Protein AF-A0A259JP76-F1 (afdb_monomer)

pLDDT: mean 82.08, std 14.94, range [37.28, 96.38]

Mean predicted aligned error: 7.04 Å

Structure (mmCIF, N/CA/C/O backbone):
data_AF-A0A259JP76-F1
#
_entry.id   AF-A0A259JP76-F1
#
loop_
_atom_site.group_PDB
_atom_site.id
_atom_site.type_symbol
_atom_site.label_atom_id
_atom_site.label_alt_id
_atom_site.label_comp_id
_atom_site.label_asym_id
_atom_site.label_entity_id
_atom_site.label_seq_id
_atom_site.pdbx_PDB_ins_code
_atom_site.Cartn_x
_atom_site.Cartn_y
_atom_site.Cartn_z
_atom_site.occupancy
_atom_site.B_iso_or_equiv
_atom_site.auth_seq_id
_atom_site.auth_comp_id
_atom_site.auth_asym_id
_atom_site.auth_atom_id
_atom_site.pdbx_PDB_model_num
ATOM 1 N N . MET A 1 1 ? 23.473 10.197 -11.115 1.00 40.66 1 MET A N 1
ATOM 2 C CA . MET A 1 1 ? 22.904 9.126 -10.262 1.00 40.66 1 MET A CA 1
ATOM 3 C C . MET A 1 1 ? 22.664 9.701 -8.870 1.00 40.66 1 MET A C 1
ATOM 5 O O . MET A 1 1 ? 23.570 10.323 -8.338 1.00 40.66 1 MET A O 1
ATOM 9 N N . ARG A 1 2 ? 21.453 9.595 -8.304 1.00 37.28 2 ARG A N 1
ATOM 10 C CA . ARG A 1 2 ? 21.182 10.094 -6.942 1.00 37.28 2 ARG A CA 1
ATOM 11 C C . ARG A 1 2 ? 21.819 9.138 -5.921 1.00 37.28 2 ARG A C 1
ATOM 13 O O . ARG A 1 2 ? 21.560 7.940 -6.039 1.00 37.28 2 ARG A O 1
ATOM 20 N N . PRO A 1 3 ? 22.612 9.617 -4.948 1.00 43.00 3 PRO A N 1
ATOM 21 C CA . PRO A 1 3 ? 23.229 8.745 -3.957 1.00 43.00 3 PRO A CA 1
ATOM 22 C C . PRO A 1 3 ? 22.141 8.029 -3.149 1.00 43.00 3 PRO A C 1
ATOM 24 O O . PRO A 1 3 ? 21.190 8.648 -2.661 1.00 43.00 3 PRO A O 1
ATOM 27 N N . VAL A 1 4 ? 22.257 6.705 -3.038 1.00 51.50 4 VAL A N 1
ATOM 28 C CA . VAL A 1 4 ? 21.432 5.912 -2.124 1.00 51.50 4 VAL A CA 1
ATOM 29 C C . VAL A 1 4 ? 21.838 6.332 -0.712 1.00 51.50 4 VAL A C 1
ATOM 31 O O . VAL A 1 4 ? 22.996 6.193 -0.342 1.00 51.50 4 VAL A O 1
ATOM 34 N N . SER A 1 5 ? 20.898 6.916 0.036 1.00 51.69 5 SER A N 1
ATOM 35 C CA . SER A 1 5 ? 21.119 7.433 1.394 1.00 51.69 5 SER A CA 1
ATOM 36 C C . SER A 1 5 ? 21.901 6.433 2.261 1.00 51.69 5 SER A C 1
ATOM 38 O O . SER A 1 5 ? 21.466 5.294 2.425 1.00 51.69 5 SER A O 1
ATOM 40 N N . THR A 1 6 ? 23.036 6.879 2.810 1.00 51.72 6 THR A N 1
ATOM 41 C CA . THR A 1 6 ? 23.957 6.137 3.695 1.00 51.72 6 THR A CA 1
ATOM 42 C C . THR A 1 6 ? 23.460 6.024 5.139 1.00 51.72 6 THR A C 1
ATOM 44 O O . THR A 1 6 ? 24.153 5.474 5.992 1.00 51.72 6 THR A O 1
ATOM 47 N N . LEU A 1 7 ? 22.255 6.524 5.439 1.00 55.62 7 LEU A N 1
ATOM 48 C CA . LEU A 1 7 ? 21.663 6.368 6.762 1.00 55.62 7 LEU A CA 1
ATOM 49 C C . LEU A 1 7 ? 21.344 4.887 7.015 1.00 55.62 7 LEU A C 1
ATOM 51 O O . LEU A 1 7 ? 20.735 4.245 6.148 1.00 55.62 7 LEU A O 1
ATOM 55 N N . PRO A 1 8 ? 21.692 4.340 8.196 1.00 56.50 8 PRO A N 1
ATOM 56 C CA . PRO A 1 8 ? 21.386 2.960 8.524 1.00 56.50 8 PRO A CA 1
ATOM 57 C C . PRO A 1 8 ? 19.880 2.743 8.400 1.00 56.50 8 PRO A C 1
ATOM 59 O O . PRO A 1 8 ? 19.054 3.424 9.022 1.00 56.50 8 PRO A O 1
ATOM 62 N N . ARG A 1 9 ? 19.505 1.797 7.538 1.00 64.50 9 ARG A N 1
ATOM 63 C CA . ARG A 1 9 ? 18.112 1.382 7.412 1.00 64.50 9 ARG A CA 1
ATOM 64 C C . ARG A 1 9 ? 17.677 0.840 8.768 1.00 64.50 9 ARG A C 1
ATOM 66 O O . ARG A 1 9 ? 18.353 -0.000 9.351 1.00 64.50 9 ARG A O 1
ATOM 73 N N . ARG A 1 10 ? 16.541 1.329 9.274 1.00 77.50 10 ARG A N 1
ATOM 74 C CA . ARG A 1 10 ? 15.957 0.843 10.535 1.00 77.50 10 ARG A CA 1
ATOM 75 C C . ARG A 1 10 ? 15.870 -0.696 10.508 1.00 77.50 10 ARG A C 1
ATOM 77 O O . ARG A 1 10 ? 15.439 -1.209 9.473 1.00 77.50 10 ARG A O 1
ATOM 84 N N . PRO A 1 11 ? 16.157 -1.416 11.611 1.00 82.62 11 PRO A N 1
ATOM 85 C CA . PRO A 1 11 ? 16.196 -2.885 11.633 1.00 82.62 11 PRO A CA 1
ATOM 86 C C . PRO A 1 11 ? 14.950 -3.553 11.040 1.00 82.62 11 PRO A C 1
ATOM 88 O O . PRO A 1 11 ? 15.060 -4.479 10.247 1.00 82.62 11 PRO A O 1
ATOM 91 N N . VAL A 1 12 ? 13.763 -2.998 11.311 1.00 82.75 12 VAL A N 1
ATOM 92 C CA . VAL A 1 12 ? 12.486 -3.479 10.751 1.00 82.75 12 VAL A CA 1
ATOM 93 C C . VAL A 1 12 ? 12.433 -3.467 9.216 1.00 82.75 12 VAL A C 1
ATOM 95 O O . VAL A 1 12 ? 11.771 -4.301 8.613 1.00 82.75 12 VAL A O 1
ATOM 98 N N . LEU A 1 13 ? 13.121 -2.525 8.563 1.00 85.25 13 LEU A N 1
ATOM 99 C CA . LEU A 1 13 ? 13.183 -2.449 7.102 1.00 85.25 13 LEU A CA 1
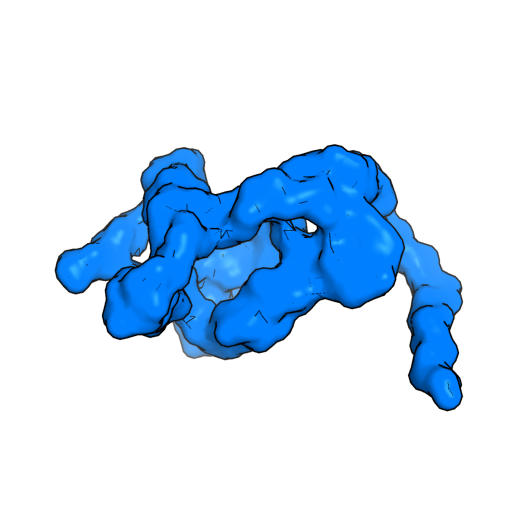ATOM 100 C C . LEU A 1 13 ? 14.220 -3.405 6.526 1.00 85.25 13 LEU A C 1
ATOM 102 O O . LEU A 1 13 ? 14.033 -3.869 5.410 1.00 85.25 13 LEU A O 1
ATOM 106 N N . VAL A 1 14 ? 15.296 -3.683 7.261 1.00 84.94 14 VAL A N 1
ATOM 107 C CA . VAL A 1 14 ? 16.299 -4.675 6.856 1.00 84.94 14 VAL A CA 1
ATOM 108 C C . VAL A 1 14 ? 15.708 -6.078 6.965 1.00 84.94 14 VAL A C 1
ATOM 110 O O . VAL A 1 14 ? 15.781 -6.838 6.009 1.00 84.94 14 VAL A O 1
ATOM 113 N N . ALA A 1 15 ? 15.019 -6.375 8.070 1.00 86.31 15 ALA A N 1
ATOM 114 C CA . ALA A 1 15 ? 14.336 -7.650 8.288 1.00 86.31 15 ALA A CA 1
ATOM 115 C C . ALA A 1 15 ? 13.216 -7.932 7.268 1.00 86.31 15 ALA A C 1
ATOM 117 O O . ALA A 1 15 ? 12.853 -9.080 7.047 1.00 86.31 15 ALA A O 1
ATOM 118 N N . ALA A 1 16 ? 12.661 -6.892 6.642 1.00 86.94 16 ALA A N 1
ATOM 119 C CA . ALA A 1 16 ? 11.633 -7.027 5.614 1.00 86.94 16 ALA A CA 1
ATOM 120 C C . ALA A 1 16 ? 12.194 -7.259 4.199 1.00 86.94 16 ALA A C 1
ATOM 122 O O . ALA A 1 16 ? 11.419 -7.408 3.257 1.00 86.94 16 ALA A O 1
ATOM 123 N N . ILE A 1 17 ? 13.516 -7.259 4.011 1.00 87.88 17 ILE A N 1
ATOM 124 C CA . ILE A 1 17 ? 14.110 -7.613 2.719 1.00 87.88 17 ILE A CA 1
ATOM 125 C C . ILE A 1 17 ? 13.833 -9.100 2.449 1.00 87.88 17 ILE A C 1
ATOM 127 O O . ILE A 1 17 ? 14.045 -9.945 3.309 1.00 87.88 17 ILE A O 1
ATOM 131 N N . GLY A 1 18 ? 13.332 -9.409 1.254 1.00 87.81 18 GLY A N 1
ATOM 132 C CA . GLY A 1 18 ? 12.930 -10.750 0.826 1.00 87.81 18 GLY A CA 1
ATOM 133 C C . GLY A 1 18 ? 11.465 -11.094 1.107 1.00 87.81 18 GLY A C 1
ATOM 134 O O . GLY A 1 18 ? 10.931 -12.000 0.470 1.00 87.81 18 GLY A O 1
ATOM 135 N N . SER A 1 19 ? 10.770 -10.363 1.987 1.00 92.44 19 SER A N 1
ATOM 136 C CA . SER A 1 19 ? 9.347 -10.616 2.246 1.00 92.44 19 SER A CA 1
ATOM 137 C C . SER A 1 19 ? 8.446 -9.994 1.174 1.00 92.44 19 SER A C 1
ATOM 139 O O . SER A 1 19 ? 8.805 -9.022 0.502 1.00 92.44 19 SER A O 1
ATOM 141 N N . ARG A 1 20 ? 7.257 -10.579 0.978 1.00 94.38 20 ARG A N 1
ATOM 142 C CA . ARG A 1 20 ? 6.284 -10.107 -0.017 1.00 94.38 20 ARG A CA 1
ATOM 143 C C . ARG A 1 20 ? 5.609 -8.822 0.454 1.00 94.38 20 ARG A C 1
ATOM 145 O O . ARG A 1 20 ? 5.140 -8.730 1.585 1.00 94.38 20 ARG A O 1
ATOM 152 N N . CYS A 1 21 ? 5.529 -7.834 -0.431 1.00 94.81 21 CYS A N 1
ATOM 153 C CA . CYS A 1 21 ? 4.809 -6.596 -0.169 1.00 94.81 21 CYS A CA 1
ATOM 154 C C . CYS A 1 21 ? 3.308 -6.890 -0.014 1.00 94.81 21 CYS A C 1
ATOM 156 O O . CYS A 1 21 ? 2.714 -7.436 -0.945 1.00 94.81 21 CYS A O 1
ATOM 158 N N . PRO A 1 22 ? 2.648 -6.460 1.073 1.00 93.44 22 PRO A N 1
ATOM 159 C CA . PRO A 1 22 ? 1.227 -6.737 1.273 1.00 93.44 22 PRO A CA 1
ATOM 160 C C . PRO A 1 22 ? 0.314 -6.025 0.262 1.00 93.44 22 PRO A C 1
ATOM 162 O O . PRO A 1 22 ? -0.847 -6.385 0.147 1.00 93.44 22 PRO A O 1
ATOM 165 N N . TYR A 1 23 ? 0.812 -5.024 -0.475 1.00 94.88 23 TYR A N 1
ATOM 166 C CA . TYR A 1 23 ? 0.012 -4.291 -1.466 1.00 94.88 23 TYR A CA 1
ATOM 167 C C . TYR A 1 23 ? 0.125 -4.828 -2.895 1.00 94.88 23 TYR A C 1
ATOM 169 O O . TYR A 1 23 ? -0.765 -4.585 -3.697 1.00 94.88 23 TYR A O 1
ATOM 177 N N . CYS A 1 24 ? 1.222 -5.498 -3.254 1.00 94.56 24 CYS A N 1
ATOM 178 C CA . CYS A 1 24 ? 1.409 -6.004 -4.623 1.00 94.56 24 CYS A CA 1
ATOM 179 C C . CYS A 1 24 ? 1.895 -7.449 -4.712 1.00 94.56 24 CYS A C 1
ATOM 181 O O . CYS A 1 24 ? 2.123 -7.918 -5.815 1.00 94.56 24 CYS A O 1
ATOM 183 N N . GLY A 1 25 ? 2.137 -8.131 -3.593 1.00 93.31 25 GLY A N 1
ATOM 184 C CA . GLY A 1 25 ? 2.624 -9.514 -3.572 1.00 93.31 25 GLY A CA 1
ATOM 185 C C . GLY A 1 25 ? 4.093 -9.702 -3.980 1.00 93.31 25 GLY A C 1
ATOM 186 O O . GLY A 1 25 ? 4.679 -10.74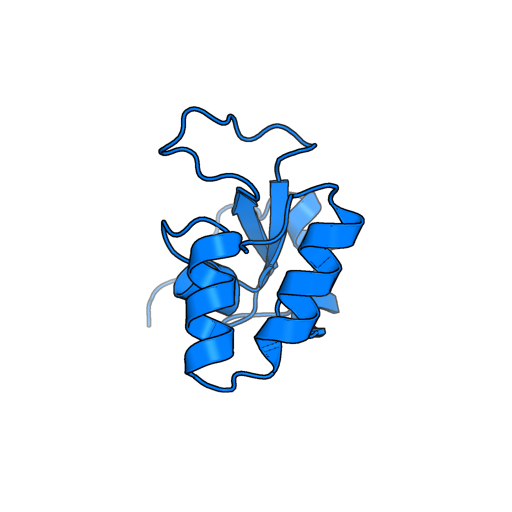3 -3.676 1.00 93.31 25 GLY A O 1
ATOM 187 N N . GLU A 1 26 ? 4.710 -8.701 -4.611 1.00 93.75 26 GLU A N 1
ATOM 188 C CA . GLU A 1 26 ? 6.105 -8.739 -5.061 1.00 93.75 26 GLU A CA 1
ATOM 189 C C . GLU A 1 26 ? 7.109 -8.685 -3.896 1.00 93.75 26 GLU A C 1
ATOM 191 O O . GLU A 1 26 ? 6.869 -7.964 -2.917 1.00 93.75 26 GLU A O 1
ATOM 196 N N . PRO A 1 27 ? 8.257 -9.382 -3.992 1.00 92.75 27 PRO A N 1
ATOM 197 C CA . PRO A 1 27 ? 9.290 -9.354 -2.965 1.00 92.75 27 PRO A CA 1
ATOM 198 C C . PRO A 1 27 ? 9.890 -7.951 -2.810 1.00 92.75 27 PRO A C 1
ATOM 200 O O . PRO A 1 27 ? 10.204 -7.253 -3.781 1.00 92.75 27 PRO A O 1
ATOM 203 N N . MET A 1 28 ? 10.061 -7.524 -1.561 1.00 92.50 28 MET A N 1
ATOM 204 C CA . MET A 1 28 ? 10.730 -6.272 -1.232 1.00 92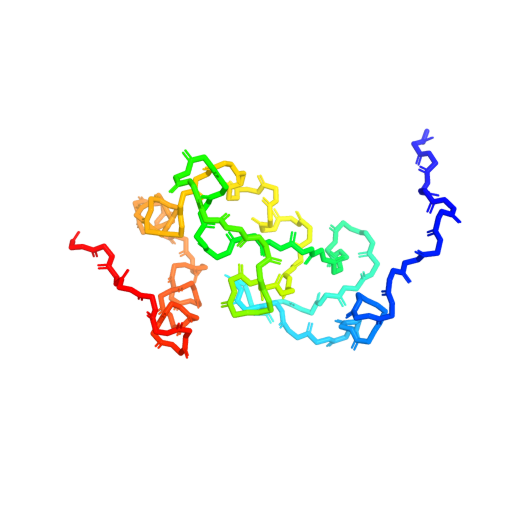.50 28 MET A CA 1
ATOM 205 C C . MET A 1 28 ? 12.242 -6.490 -1.219 1.00 92.50 28 MET A C 1
ATOM 207 O O . MET A 1 28 ? 12.748 -7.279 -0.430 1.00 92.50 28 MET A O 1
ATOM 211 N N . ALA A 1 29 ? 12.980 -5.791 -2.076 1.00 88.94 29 ALA A N 1
ATOM 212 C CA . ALA A 1 29 ? 14.409 -6.046 -2.281 1.00 88.94 29 ALA A CA 1
ATOM 213 C C . ALA A 1 29 ? 15.222 -4.745 -2.354 1.00 88.94 29 ALA A C 1
ATOM 215 O O . ALA A 1 29 ? 14.945 -3.775 -1.653 1.00 88.94 29 ALA A O 1
ATOM 216 N N . HIS A 1 30 ? 16.250 -4.691 -3.191 1.00 83.12 30 HIS A N 1
ATOM 217 C CA . HIS A 1 30 ? 16.957 -3.448 -3.480 1.00 83.12 30 HIS A CA 1
ATOM 218 C C . HIS A 1 30 ? 16.064 -2.469 -4.279 1.00 83.12 30 HIS A C 1
ATOM 220 O O . HIS A 1 30 ? 14.961 -2.824 -4.717 1.00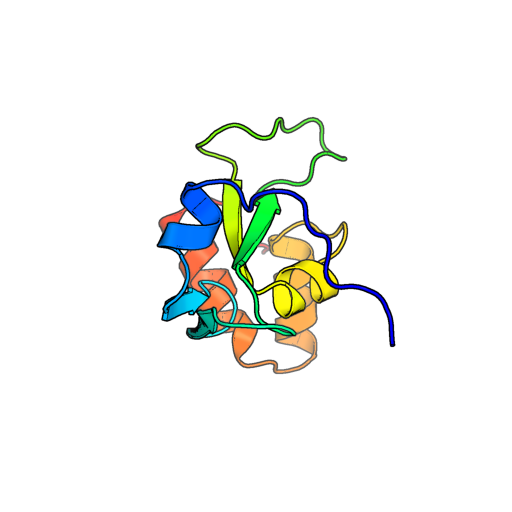 83.12 30 HIS A O 1
ATOM 226 N N . PRO A 1 31 ? 16.456 -1.185 -4.409 1.00 84.31 31 PRO A N 1
ATOM 227 C CA . PRO A 1 31 ? 15.710 -0.223 -5.214 1.00 84.31 31 PRO A CA 1
ATOM 228 C C . PRO A 1 31 ? 15.379 -0.759 -6.622 1.00 84.31 31 PRO A C 1
ATOM 230 O O . PRO A 1 31 ? 16.209 -1.444 -7.209 1.00 84.31 31 PRO A O 1
ATOM 233 N N . PRO A 1 32 ? 14.186 -0.445 -7.164 1.00 85.94 32 PRO A N 1
ATOM 234 C CA . PRO A 1 32 ? 13.215 0.524 -6.647 1.00 85.94 32 PRO A CA 1
ATOM 235 C C . PRO A 1 32 ? 12.221 -0.040 -5.614 1.00 85.94 32 PRO A C 1
ATOM 237 O O . PRO A 1 32 ? 11.518 0.742 -4.978 1.00 85.94 32 PRO A O 1
ATOM 240 N N . ARG A 1 33 ? 12.169 -1.358 -5.381 1.00 89.31 33 ARG A N 1
ATOM 241 C CA . ARG A 1 33 ? 11.151 -2.025 -4.534 1.00 89.31 33 ARG A CA 1
ATOM 242 C C . ARG A 1 33 ? 11.572 -2.223 -3.078 1.00 89.31 33 ARG A C 1
ATOM 244 O O . ARG A 1 33 ? 11.091 -3.127 -2.402 1.00 89.31 33 ARG A O 1
ATOM 251 N N . HIS A 1 34 ? 12.444 -1.363 -2.571 1.00 91.06 34 HIS A N 1
ATOM 252 C CA . HIS A 1 34 ? 12.955 -1.534 -1.221 1.00 91.06 34 HIS A CA 1
ATOM 253 C C . HIS A 1 34 ? 11.898 -1.346 -0.132 1.00 91.06 34 HIS A C 1
ATOM 255 O O . HIS A 1 34 ? 10.987 -0.533 -0.322 1.00 91.06 34 HIS A O 1
ATOM 261 N N . PRO A 1 35 ? 12.016 -2.055 1.008 1.00 92.31 35 PRO A N 1
ATOM 262 C CA . PRO A 1 35 ? 11.091 -1.899 2.120 1.00 92.31 35 PRO A CA 1
ATOM 263 C C . PRO A 1 35 ? 11.006 -0.445 2.585 1.00 92.31 35 PRO A C 1
ATOM 265 O O . PRO A 1 35 ? 12.017 0.248 2.739 1.00 92.31 35 PRO A O 1
ATOM 268 N N . SER A 1 36 ? 9.786 0.013 2.828 1.00 91.81 36 SER A N 1
ATOM 269 C CA . SER A 1 36 ? 9.451 1.347 3.313 1.00 91.81 36 SER A CA 1
ATOM 270 C C . SER A 1 36 ? 8.305 1.261 4.322 1.00 91.81 36 SER A C 1
ATOM 272 O O . SER A 1 36 ? 7.598 0.259 4.377 1.00 91.81 36 SER A O 1
ATOM 274 N N . ARG A 1 37 ? 8.130 2.294 5.153 1.00 89.50 37 ARG A N 1
ATOM 275 C CA . ARG A 1 37 ? 7.032 2.349 6.131 1.00 89.50 37 ARG A CA 1
ATOM 276 C C . ARG A 1 37 ? 5.889 3.164 5.543 1.00 89.50 37 ARG A C 1
ATOM 278 O O . ARG A 1 37 ? 6.127 4.294 5.113 1.00 89.50 37 ARG A O 1
ATOM 285 N N . ASP A 1 38 ? 4.690 2.607 5.551 1.00 85.50 38 ASP A N 1
ATOM 286 C CA . ASP A 1 38 ? 3.458 3.297 5.180 1.00 85.50 38 ASP A CA 1
ATOM 287 C C . ASP A 1 38 ? 2.553 3.467 6.405 1.00 85.50 38 ASP A C 1
ATOM 289 O O . ASP A 1 38 ? 2.586 2.661 7.339 1.00 85.50 38 ASP A O 1
ATOM 293 N N . HIS A 1 39 ? 1.766 4.540 6.392 1.00 81.44 39 HIS A N 1
ATOM 294 C CA . HIS A 1 39 ? 0.706 4.764 7.367 1.00 81.44 39 HIS A CA 1
ATOM 295 C C . HIS A 1 39 ? -0.581 4.158 6.800 1.00 81.44 39 HIS A C 1
ATOM 297 O O . HIS A 1 39 ? -1.093 4.635 5.778 1.00 81.44 39 HIS A O 1
ATOM 303 N N . ILE A 1 40 ? -1.096 3.127 7.472 1.00 72.62 40 ILE A N 1
ATOM 304 C CA . ILE A 1 40 ? -2.318 2.410 7.085 1.00 72.62 40 ILE A CA 1
ATOM 305 C C . ILE A 1 40 ? -3.492 3.403 7.033 1.00 72.62 40 ILE A C 1
ATOM 307 O O . ILE A 1 40 ? -4.176 3.541 6.015 1.00 72.62 40 ILE A O 1
ATOM 311 N N . ARG A 1 41 ? -3.663 4.185 8.103 1.00 68.44 41 ARG A N 1
ATOM 312 C CA . ARG A 1 41 ? -4.547 5.351 8.182 1.00 68.44 41 ARG A CA 1
ATOM 313 C C . ARG A 1 41 ? -3.709 6.625 8.035 1.00 68.44 41 ARG A C 1
ATOM 315 O O . ARG A 1 41 ? -2.719 6.785 8.753 1.00 68.44 41 ARG A O 1
ATOM 322 N N . PRO A 1 42 ? -4.065 7.538 7.114 1.00 60.72 42 PRO A N 1
ATOM 323 C CA . PRO A 1 42 ? -3.205 8.659 6.756 1.00 60.72 42 PRO A CA 1
ATOM 324 C C . PRO A 1 42 ? -3.055 9.661 7.904 1.00 60.72 42 PRO A C 1
ATOM 326 O O . PRO A 1 42 ? -4.027 10.018 8.572 1.00 60.72 42 PRO A O 1
ATOM 329 N N . ARG A 1 43 ? -1.835 10.192 8.062 1.00 58.97 43 ARG A N 1
ATOM 330 C CA . ARG A 1 43 ? -1.501 11.219 9.064 1.00 58.97 43 ARG A CA 1
ATOM 331 C C . ARG A 1 43 ? -2.360 12.481 8.937 1.00 58.97 43 ARG A C 1
ATOM 333 O O . ARG A 1 43 ? -2.660 13.120 9.935 1.00 58.97 43 ARG A O 1
ATOM 340 N N . SER A 1 44 ? -2.791 12.821 7.719 1.00 54.19 44 SER A N 1
ATOM 341 C CA . SER A 1 44 ? -3.664 13.972 7.442 1.00 54.19 44 SER A CA 1
ATOM 342 C C . SER A 1 44 ? -5.052 13.876 8.085 1.00 54.19 44 SER A C 1
ATOM 344 O O . SER A 1 44 ? -5.753 14.877 8.133 1.00 54.19 44 SER A O 1
ATOM 346 N N . ARG A 1 45 ? -5.444 12.701 8.600 1.00 58.03 45 ARG A N 1
ATOM 347 C CA . ARG A 1 45 ? -6.682 12.491 9.368 1.00 58.03 45 ARG A CA 1
ATOM 348 C C . ARG A 1 45 ? -6.438 12.342 10.877 1.00 58.03 45 ARG A C 1
ATOM 350 O O . ARG A 1 45 ? -7.259 11.765 11.572 1.00 58.03 45 ARG A O 1
ATOM 357 N N . GLY A 1 46 ? -5.290 12.806 11.377 1.00 57.25 46 GLY A N 1
ATOM 358 C CA . GLY A 1 46 ? -4.970 12.797 12.810 1.00 57.25 46 GLY A CA 1
ATOM 359 C C . GLY A 1 46 ? -4.473 11.456 13.362 1.00 57.25 46 GLY A C 1
ATOM 360 O O . GLY A 1 46 ? -4.256 11.340 14.564 1.00 57.25 46 GLY A O 1
ATOM 361 N N . HIS A 1 47 ? -4.250 10.440 12.520 1.00 61.00 47 HIS A N 1
ATOM 362 C CA . HIS A 1 47 ? -3.756 9.142 12.986 1.00 61.00 47 HIS A CA 1
ATOM 363 C C . HIS A 1 47 ? -2.226 9.128 13.117 1.00 61.00 47 HIS A C 1
ATOM 365 O O . HIS A 1 47 ? -1.498 9.382 12.152 1.00 61.00 47 HIS A O 1
ATOM 371 N N . ALA A 1 48 ? -1.737 8.803 14.315 1.00 62.22 48 ALA A N 1
ATOM 372 C CA . ALA A 1 48 ? -0.312 8.675 14.608 1.00 62.22 48 ALA A CA 1
ATOM 373 C C . ALA A 1 48 ? 0.306 7.428 13.944 1.00 62.22 48 ALA A C 1
ATOM 375 O O . ALA A 1 48 ? -0.389 6.461 13.628 1.00 62.22 48 ALA A O 1
ATOM 376 N N . LEU A 1 49 ? 1.630 7.432 13.745 1.00 61.53 49 LEU A N 1
ATOM 377 C CA . LEU A 1 49 ? 2.390 6.254 13.303 1.00 61.53 49 LEU A CA 1
ATOM 378 C C . LEU A 1 49 ? 2.626 5.308 14.488 1.00 61.53 49 LEU A C 1
ATOM 380 O O . LEU A 1 49 ? 3.758 5.133 14.942 1.00 61.53 49 LEU A O 1
ATOM 384 N N . THR A 1 50 ? 1.550 4.734 15.014 1.00 67.00 50 THR A N 1
ATOM 385 C CA . THR A 1 50 ? 1.635 3.684 16.031 1.00 67.00 50 THR A CA 1
ATOM 386 C C . THR A 1 50 ? 1.988 2.346 15.361 1.00 67.00 50 THR A C 1
ATOM 388 O O . THR A 1 50 ? 1.824 2.222 14.139 1.00 67.00 50 THR A O 1
ATOM 391 N N . PRO A 1 51 ? 2.524 1.350 16.091 1.00 60.16 51 PRO A N 1
ATOM 392 C CA . PRO A 1 51 ? 2.793 0.022 15.534 1.00 60.16 51 PRO A CA 1
ATOM 393 C C . PRO A 1 51 ? 1.577 -0.588 14.823 1.00 60.16 51 PRO A C 1
ATOM 395 O O . PRO A 1 51 ? 1.733 -1.205 13.775 1.00 60.16 51 PRO A O 1
ATOM 398 N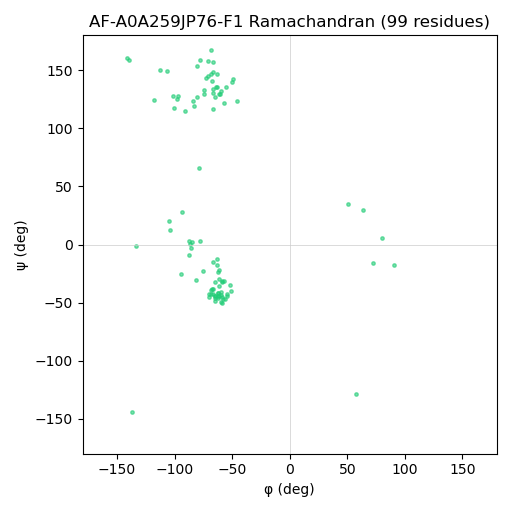 N . GLU A 1 52 ? 0.378 -0.316 15.332 1.00 65.44 52 GLU A N 1
ATOM 399 C CA . GLU A 1 52 ? -0.910 -0.802 14.827 1.00 65.44 52 GLU A CA 1
ATOM 400 C C . GLU A 1 52 ? -1.347 -0.068 13.548 1.00 65.44 52 GLU A C 1
ATOM 402 O O . GLU A 1 52 ? -2.114 -0.596 12.749 1.00 65.44 52 GLU A O 1
ATOM 407 N N . ASN A 1 53 ? -0.836 1.146 13.318 1.00 71.38 53 ASN A N 1
ATOM 408 C CA . ASN A 1 53 ? -1.146 1.969 12.147 1.00 71.38 53 ASN A CA 1
ATOM 409 C C . ASN A 1 53 ? -0.015 1.982 11.098 1.00 71.38 53 ASN A C 1
ATOM 411 O O . ASN A 1 53 ? -0.002 2.811 10.179 1.00 71.38 53 ASN A O 1
ATOM 415 N N . ARG A 1 54 ? 0.969 1.087 11.233 1.00 81.81 54 ARG A N 1
ATOM 416 C CA . ARG A 1 54 ? 2.168 1.050 10.394 1.00 81.81 54 ARG A CA 1
ATOM 417 C C . ARG A 1 54 ? 2.259 -0.249 9.607 1.00 81.81 54 ARG A C 1
ATOM 419 O O . ARG A 1 54 ? 2.372 -1.321 10.184 1.00 81.81 54 ARG A O 1
ATOM 426 N N . ALA A 1 55 ? 2.373 -0.131 8.288 1.00 86.31 55 ALA A N 1
ATOM 427 C CA . ALA A 1 55 ? 2.694 -1.248 7.404 1.00 86.31 55 ALA A CA 1
ATOM 428 C C . ALA A 1 55 ? 4.135 -1.143 6.886 1.00 86.31 55 ALA A C 1
ATOM 430 O O . ALA A 1 55 ? 4.658 -0.040 6.690 1.00 86.31 55 ALA A O 1
ATOM 431 N N . VAL A 1 56 ? 4.776 -2.286 6.632 1.00 91.81 56 VAL A N 1
ATOM 432 C CA . VAL A 1 56 ? 6.016 -2.344 5.847 1.00 91.81 56 VAL A CA 1
ATOM 433 C C . VAL A 1 56 ? 5.670 -2.790 4.436 1.00 91.81 56 VAL A C 1
ATOM 435 O O . VAL A 1 56 ? 5.150 -3.883 4.236 1.00 91.81 56 VAL A O 1
ATOM 438 N N . VAL A 1 57 ? 5.933 -1.920 3.466 1.00 94.12 57 VAL A N 1
ATOM 439 C CA . VAL A 1 57 ? 5.549 -2.107 2.063 1.00 94.12 57 VAL A CA 1
ATOM 440 C C . VAL A 1 57 ? 6.666 -1.652 1.134 1.00 94.12 57 VAL A C 1
ATOM 442 O O . VAL A 1 57 ? 7.510 -0.831 1.509 1.00 94.12 57 VAL A O 1
ATOM 445 N N . CYS A 1 58 ? 6.675 -2.135 -0.107 1.00 95.00 58 CYS A N 1
ATOM 446 C CA . CYS A 1 58 ? 7.672 -1.700 -1.080 1.00 95.00 58 CYS A CA 1
ATOM 447 C C . CYS A 1 58 ? 7.540 -0.195 -1.376 1.00 95.00 58 CYS A C 1
ATOM 449 O O . CYS A 1 58 ? 6.444 0.377 -1.393 1.00 95.00 58 CYS A O 1
ATOM 451 N N . ARG A 1 59 ? 8.674 0.461 -1.641 1.00 93.50 59 ARG A N 1
ATOM 452 C CA . ARG A 1 59 ? 8.727 1.906 -1.897 1.00 93.50 59 ARG A CA 1
ATOM 453 C C . ARG A 1 59 ? 7.869 2.338 -3.085 1.00 93.50 59 ARG A C 1
ATOM 455 O O . ARG A 1 59 ? 7.335 3.445 -3.041 1.00 93.50 59 ARG A O 1
ATOM 462 N N . THR A 1 60 ? 7.730 1.493 -4.106 1.00 93.88 60 THR A N 1
ATOM 463 C CA . THR A 1 60 ? 6.909 1.770 -5.294 1.00 93.88 60 THR A CA 1
ATOM 464 C C . THR A 1 60 ? 5.427 1.874 -4.945 1.00 93.88 60 THR A C 1
ATOM 466 O O . THR A 1 60 ? 4.800 2.869 -5.289 1.00 93.88 60 THR A O 1
ATOM 469 N N . CYS A 1 61 ? 4.879 0.919 -4.187 1.00 95.44 61 CYS A N 1
ATOM 470 C CA . CYS A 1 61 ? 3.477 0.981 -3.763 1.00 95.44 61 CYS A CA 1
ATOM 471 C C . CYS A 1 61 ? 3.231 2.122 -2.773 1.00 95.44 61 CYS A C 1
ATOM 473 O O . CYS A 1 61 ? 2.235 2.827 -2.893 1.00 95.44 61 CYS A O 1
ATOM 475 N N . ASN A 1 62 ? 4.163 2.357 -1.844 1.00 93.88 62 ASN A N 1
ATOM 476 C CA . ASN A 1 62 ? 4.082 3.502 -0.935 1.00 93.88 62 ASN A CA 1
ATOM 477 C C . ASN A 1 62 ? 4.064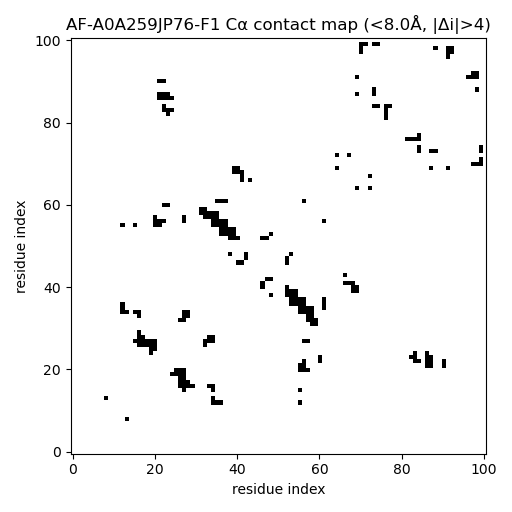 4.840 -1.702 1.00 93.88 62 ASN A C 1
ATOM 479 O O . ASN A 1 62 ? 3.303 5.744 -1.375 1.00 93.88 62 ASN A O 1
ATOM 483 N N . ALA A 1 63 ? 4.886 4.964 -2.752 1.00 92.69 63 ALA A N 1
ATOM 484 C CA . ALA A 1 63 ? 4.904 6.146 -3.613 1.00 92.69 63 ALA A CA 1
ATOM 485 C C . ALA A 1 63 ? 3.584 6.331 -4.376 1.00 92.69 63 ALA A C 1
ATOM 487 O O . ALA A 1 63 ? 3.067 7.441 -4.405 1.00 92.69 63 ALA A O 1
ATOM 488 N N . ASP A 1 64 ? 3.050 5.257 -4.963 1.00 94.00 64 ASP A N 1
ATOM 489 C CA . ASP A 1 64 ? 1.813 5.294 -5.752 1.00 94.00 64 ASP A CA 1
ATOM 490 C C . ASP A 1 64 ? 0.570 5.609 -4.902 1.00 94.00 64 ASP A C 1
ATOM 492 O O . ASP A 1 64 ? -0.291 6.386 -5.324 1.00 94.00 64 ASP A O 1
ATOM 496 N N . LYS A 1 65 ? 0.503 5.068 -3.676 1.00 91.50 65 LYS A N 1
ATOM 497 C CA . LYS A 1 65 ? -0.518 5.437 -2.684 1.00 91.50 65 LYS A CA 1
ATOM 498 C C . LYS A 1 65 ? -0.402 6.910 -2.291 1.00 91.50 65 LYS A C 1
ATOM 500 O O . LYS A 1 65 ? -1.412 7.610 -2.199 1.00 91.50 65 LYS A O 1
ATOM 505 N N . GLY A 1 66 ? 0.819 7.386 -2.045 1.00 89.44 66 GLY A N 1
ATOM 506 C CA . GLY A 1 66 ? 1.085 8.770 -1.666 1.00 89.44 66 GLY A CA 1
ATOM 507 C C . GLY A 1 66 ? 0.335 9.180 -0.394 1.00 89.44 66 GLY A C 1
ATOM 508 O O . GLY A 1 66 ? 0.399 8.505 0.633 1.00 89.44 66 GLY A O 1
ATOM 509 N N . SER A 1 67 ? -0.388 10.300 -0.457 1.00 84.75 67 SER A N 1
ATOM 510 C CA . SER A 1 67 ? -1.188 10.833 0.657 1.00 84.75 67 SER A CA 1
ATOM 511 C C . SER A 1 67 ? -2.609 10.259 0.739 1.00 84.75 67 SER A C 1
ATOM 513 O O . SER A 1 67 ? -3.375 10.646 1.626 1.00 84.75 67 SER A O 1
ATOM 515 N N . LEU A 1 68 ? -2.983 9.348 -0.165 1.00 86.25 68 LEU A N 1
ATOM 516 C CA . LEU A 1 68 ? -4.308 8.736 -0.163 1.00 86.25 68 LEU A CA 1
ATOM 517 C C . LEU A 1 68 ? -4.483 7.814 1.052 1.00 86.25 68 LEU A C 1
ATOM 519 O O . LEU A 1 68 ? -3.550 7.139 1.500 1.00 86.25 68 LEU A O 1
ATOM 523 N N . SER A 1 69 ? -5.713 7.745 1.567 1.00 84.94 69 SER A N 1
ATOM 524 C CA . SER A 1 69 ? -6.100 6.643 2.449 1.00 84.94 69 SER A CA 1
ATOM 525 C C . SER A 1 69 ? -6.115 5.330 1.666 1.00 84.94 69 SER A C 1
ATOM 527 O O . SER A 1 69 ? -6.312 5.338 0.448 1.00 84.94 69 SER A O 1
ATOM 529 N N . LEU A 1 70 ? -5.973 4.199 2.366 1.00 88.62 70 LEU A N 1
ATOM 530 C CA . LEU A 1 70 ? -6.060 2.882 1.732 1.00 88.62 70 LEU A CA 1
ATOM 531 C C . LEU A 1 70 ? -7.358 2.693 0.947 1.00 88.62 70 LEU A C 1
ATOM 533 O O . LEU A 1 70 ? -7.294 2.289 -0.204 1.00 88.62 70 LEU A O 1
ATOM 537 N N . GLY A 1 71 ? -8.510 3.092 1.497 1.00 89.25 71 GLY A N 1
ATOM 538 C CA . GLY A 1 71 ? -9.783 2.995 0.776 1.00 89.25 71 GLY A CA 1
ATOM 539 C C . GLY A 1 71 ? -9.833 3.837 -0.508 1.00 89.25 71 GLY A C 1
ATOM 540 O O . GLY A 1 71 ? -10.279 3.360 -1.548 1.00 89.25 71 GLY A O 1
ATOM 541 N N . ARG A 1 72 ? -9.312 5.075 -0.492 1.00 90.56 72 ARG A N 1
ATOM 542 C CA . ARG A 1 72 ? -9.294 5.916 -1.705 1.00 90.56 72 ARG A CA 1
ATOM 543 C C . ARG A 1 72 ? -8.349 5.352 -2.763 1.00 90.56 72 ARG A C 1
ATOM 545 O O . ARG A 1 72 ? -8.654 5.406 -3.951 1.00 90.56 72 ARG A O 1
ATOM 552 N N . TRP A 1 73 ? -7.208 4.826 -2.326 1.00 93.56 73 TRP A N 1
ATOM 553 C CA . TRP A 1 73 ? -6.251 4.187 -3.215 1.00 93.56 73 TRP A CA 1
ATOM 554 C C . TRP A 1 73 ? -6.800 2.875 -3.784 1.00 93.56 73 TRP A C 1
ATOM 556 O O . TRP A 1 73 ? -6.733 2.681 -4.991 1.00 93.56 73 TRP A O 1
ATOM 566 N N . LEU A 1 74 ? -7.456 2.045 -2.970 1.00 94.19 74 LEU A N 1
ATOM 567 C CA . LEU A 1 74 ? -8.144 0.832 -3.412 1.00 94.19 74 LEU A CA 1
ATOM 568 C C . LEU A 1 74 ? -9.194 1.134 -4.488 1.00 94.19 74 LEU A C 1
ATOM 570 O O . LEU A 1 74 ? -9.201 0.488 -5.532 1.00 94.19 74 LEU A O 1
ATOM 574 N N . ASN A 1 75 ? -10.029 2.158 -4.293 1.00 94.81 75 ASN A N 1
ATOM 575 C CA . ASN A 1 75 ? -11.009 2.561 -5.306 1.00 94.81 75 ASN A CA 1
ATOM 576 C C . ASN A 1 75 ? -10.345 3.013 -6.615 1.00 94.81 75 ASN A C 1
ATOM 578 O O . ASN A 1 75 ? -10.857 2.722 -7.694 1.00 94.81 75 ASN A O 1
ATOM 582 N N . ARG A 1 76 ? -9.186 3.681 -6.542 1.00 95.19 76 ARG A N 1
ATOM 583 C CA . ARG A 1 76 ? -8.390 4.026 -7.729 1.00 95.19 76 ARG A CA 1
ATOM 584 C C . ARG A 1 76 ? -7.847 2.777 -8.433 1.00 95.19 76 ARG A C 1
ATOM 586 O O . ARG A 1 76 ? -7.943 2.713 -9.653 1.00 95.19 76 ARG A O 1
ATOM 593 N N . LEU A 1 77 ? -7.322 1.800 -7.690 1.00 96.38 77 LEU A N 1
ATOM 594 C CA . LEU A 1 77 ? -6.821 0.536 -8.245 1.00 96.38 77 LEU A CA 1
ATOM 595 C C . LEU A 1 77 ? -7.941 -0.255 -8.932 1.00 96.38 77 LEU A C 1
ATOM 597 O O . LEU A 1 77 ? -7.781 -0.662 -10.077 1.00 96.38 77 LEU A O 1
ATOM 601 N N . ARG A 1 78 ? -9.108 -0.382 -8.285 1.00 95.81 78 ARG A N 1
ATOM 602 C CA . ARG A 1 78 ? -10.293 -1.046 -8.856 1.00 95.81 78 ARG A CA 1
ATOM 603 C C . ARG A 1 78 ? -10.741 -0.408 -10.169 1.00 95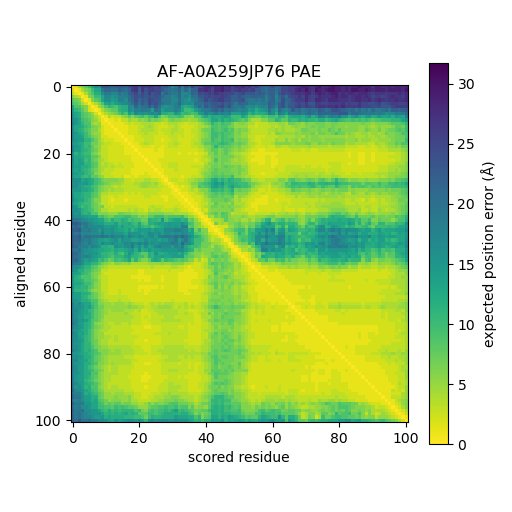.81 78 ARG A C 1
ATOM 605 O O . ARG A 1 78 ? -10.964 -1.114 -11.143 1.00 95.81 78 ARG A O 1
ATOM 612 N N . ARG A 1 79 ? -10.824 0.927 -10.220 1.00 95.62 79 ARG A N 1
ATOM 613 C CA . ARG A 1 79 ? -11.184 1.664 -11.448 1.00 95.62 79 ARG A CA 1
ATOM 614 C C . ARG A 1 79 ? -10.191 1.452 -12.588 1.00 95.62 79 ARG A C 1
ATOM 616 O O . ARG A 1 79 ? -10.582 1.530 -13.743 1.00 95.62 79 ARG A O 1
ATOM 623 N N . ALA A 1 80 ? -8.927 1.208 -12.261 1.00 95.81 80 ALA A N 1
ATOM 624 C CA . ALA A 1 80 ? -7.881 0.914 -13.231 1.00 95.81 80 ALA A CA 1
ATOM 625 C C . ALA A 1 80 ? -7.773 -0.585 -13.578 1.00 95.81 80 ALA A C 1
ATOM 627 O O . ALA A 1 80 ? -6.865 -0.947 -14.319 1.00 95.81 80 ALA A O 1
ATOM 628 N N . ALA A 1 81 ? -8.645 -1.445 -13.027 1.00 95.06 81 ALA A N 1
ATOM 629 C CA . ALA A 1 81 ? -8.535 -2.906 -13.099 1.00 95.06 81 ALA A CA 1
ATOM 630 C C . ALA A 1 81 ? -7.142 -3.426 -12.681 1.00 95.06 81 ALA A C 1
ATOM 632 O O . ALA A 1 81 ? -6.619 -4.392 -13.231 1.00 95.06 81 ALA A O 1
ATOM 633 N N . ASP A 1 82 ? -6.518 -2.756 -11.710 1.00 96.06 82 ASP A N 1
ATOM 634 C CA . ASP A 1 82 ? -5.175 -3.089 -11.250 1.00 96.06 82 ASP A CA 1
ATOM 635 C C . ASP A 1 82 ? -5.225 -4.280 -10.272 1.00 96.06 82 ASP A C 1
ATOM 637 O O . ASP A 1 82 ? -5.938 -4.199 -9.263 1.00 96.06 82 ASP A O 1
ATOM 641 N N . PRO A 1 83 ? -4.443 -5.357 -10.494 1.00 94.31 83 PRO A N 1
ATOM 642 C CA . PRO A 1 83 ? -4.468 -6.562 -9.654 1.00 94.31 83 PRO A CA 1
ATOM 643 C C . PRO A 1 83 ? -4.046 -6.303 -8.201 1.00 94.31 83 PRO A C 1
ATOM 645 O O . PRO A 1 83 ? -4.363 -7.076 -7.298 1.00 94.31 83 PRO A O 1
ATOM 648 N N . ARG A 1 84 ? -3.372 -5.180 -7.922 1.00 95.38 84 ARG A N 1
ATOM 649 C CA . ARG A 1 84 ? -3.058 -4.760 -6.550 1.00 95.38 84 ARG A CA 1
ATOM 650 C C . ARG A 1 84 ? -4.314 -4.512 -5.715 1.00 95.38 84 ARG A C 1
ATOM 652 O O . ARG A 1 84 ? -4.227 -4.556 -4.490 1.00 95.38 84 ARG A O 1
ATOM 659 N N . ALA A 1 85 ? -5.468 -4.259 -6.339 1.00 94.94 85 ALA A N 1
ATOM 660 C CA . ALA A 1 85 ? -6.728 -4.049 -5.633 1.00 94.94 85 ALA A CA 1
ATOM 661 C C . ALA A 1 85 ? -7.066 -5.213 -4.685 1.00 94.94 85 ALA A C 1
ATOM 663 O O . ALA A 1 85 ? -7.443 -4.969 -3.538 1.00 94.94 85 ALA A O 1
ATOM 664 N N . ASP A 1 86 ? -6.860 -6.458 -5.116 1.00 94.38 86 ASP A N 1
ATOM 665 C CA . ASP A 1 86 ? -7.190 -7.638 -4.312 1.00 94.38 86 ASP A CA 1
ATOM 666 C C . ASP A 1 86 ? -6.258 -7.785 -3.111 1.00 94.38 86 ASP A C 1
ATOM 668 O O . ASP A 1 86 ? -6.709 -8.006 -1.986 1.00 94.38 86 ASP A O 1
ATOM 672 N N . HIS A 1 87 ? -4.959 -7.564 -3.324 1.00 94.56 87 HIS A N 1
ATOM 673 C CA . HIS A 1 87 ? -3.962 -7.563 -2.255 1.00 94.56 87 HIS A CA 1
ATOM 674 C C . HIS A 1 87 ? -4.235 -6.474 -1.215 1.00 94.56 87 HIS A C 1
ATOM 676 O O . HIS A 1 87 ? -4.183 -6.730 -0.014 1.00 94.56 87 HIS A O 1
ATOM 682 N N . VAL A 1 88 ? -4.570 -5.263 -1.664 1.00 92.56 88 VAL A N 1
ATOM 683 C CA . VAL A 1 88 ? -4.883 -4.144 -0.768 1.00 92.56 88 VAL A CA 1
ATOM 684 C C . VAL A 1 88 ? -6.171 -4.407 0.007 1.00 92.56 88 VAL A C 1
ATOM 686 O O . VAL A 1 88 ? -6.203 -4.165 1.213 1.00 92.56 88 VAL A O 1
ATOM 689 N N . ALA A 1 89 ? -7.212 -4.934 -0.639 1.00 91.69 89 ALA A N 1
ATOM 690 C CA . ALA A 1 89 ? -8.450 -5.303 0.040 1.00 91.69 89 ALA A CA 1
ATOM 691 C C . ALA A 1 89 ? -8.214 -6.402 1.090 1.00 91.69 89 ALA A C 1
ATOM 693 O O . ALA A 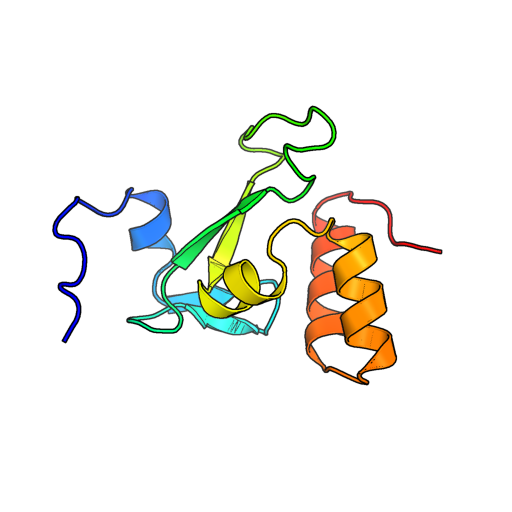1 89 ? -8.732 -6.313 2.203 1.00 91.69 89 ALA A O 1
ATOM 694 N N . ASP A 1 90 ? -7.398 -7.408 0.769 1.00 92.50 90 ASP A N 1
ATOM 695 C CA . ASP A 1 90 ? -7.037 -8.468 1.709 1.00 92.50 90 ASP A CA 1
ATOM 696 C C . ASP A 1 90 ? -6.232 -7.947 2.898 1.00 92.50 90 ASP A C 1
ATOM 698 O O . ASP A 1 90 ? -6.542 -8.252 4.051 1.00 92.50 90 ASP A O 1
ATOM 702 N N . PHE A 1 91 ? -5.255 -7.082 2.632 1.00 91.44 91 PHE A N 1
ATOM 703 C CA . PHE A 1 91 ? -4.493 -6.418 3.676 1.00 91.44 91 PHE A CA 1
ATOM 704 C C . PHE A 1 91 ? -5.395 -5.598 4.607 1.00 91.44 91 PHE A C 1
ATOM 706 O O . PHE A 1 91 ? -5.262 -5.700 5.824 1.00 91.44 91 PHE A O 1
ATOM 713 N N . MET A 1 92 ? -6.334 -4.821 4.055 1.00 88.69 92 MET A N 1
ATOM 714 C CA . MET A 1 92 ? -7.281 -4.032 4.847 1.00 88.69 92 MET A CA 1
ATOM 715 C C . MET A 1 92 ? -8.131 -4.919 5.763 1.00 88.69 92 MET A C 1
ATOM 717 O O . MET A 1 92 ? -8.241 -4.611 6.949 1.00 88.69 92 MET A O 1
ATOM 721 N N . ARG A 1 93 ? -8.641 -6.056 5.263 1.00 87.19 93 ARG A N 1
ATOM 722 C CA . ARG A 1 93 ? -9.385 -7.030 6.083 1.00 87.19 93 ARG A CA 1
ATOM 723 C C . ARG A 1 93 ? -8.542 -7.572 7.237 1.00 87.19 93 ARG A C 1
ATOM 725 O O . ARG A 1 93 ? -8.984 -7.535 8.380 1.00 87.19 93 ARG A O 1
ATOM 732 N N . ARG A 1 94 ? -7.314 -8.026 6.959 1.00 86.25 94 ARG A N 1
ATOM 733 C CA . ARG A 1 94 ? -6.404 -8.572 7.986 1.00 86.25 94 ARG A CA 1
ATOM 734 C C . ARG A 1 94 ? -5.972 -7.527 9.014 1.00 86.25 94 ARG A C 1
ATOM 736 O O . ARG A 1 94 ? -5.748 -7.868 10.168 1.00 86.25 94 ARG A O 1
ATOM 743 N N . ALA A 1 95 ? -5.852 -6.269 8.598 1.00 80.56 95 ALA A N 1
ATOM 744 C CA . ALA A 1 95 ? -5.470 -5.153 9.457 1.00 80.56 95 ALA A CA 1
ATOM 745 C C . ALA A 1 95 ? -6.655 -4.531 10.225 1.00 80.56 95 ALA A C 1
ATOM 747 O O . ALA A 1 95 ? -6.462 -3.528 10.912 1.00 80.56 95 ALA A O 1
ATOM 748 N N . GLY A 1 96 ? -7.877 -5.066 10.089 1.00 79.69 96 GLY A N 1
ATOM 749 C CA . GLY A 1 96 ? -9.074 -4.507 10.731 1.00 79.69 96 GLY A CA 1
ATOM 750 C C . GLY A 1 96 ? -9.424 -3.097 10.238 1.00 79.69 96 GLY A C 1
ATOM 751 O O . GLY A 1 96 ? -9.930 -2.267 10.995 1.00 79.69 96 GLY A O 1
ATOM 752 N N . VAL A 1 97 ? -9.094 -2.783 8.983 1.00 77.06 97 VAL A N 1
ATOM 753 C CA . VAL A 1 97 ? -9.422 -1.509 8.336 1.00 77.06 97 VAL A CA 1
ATOM 754 C C . VAL A 1 97 ? -10.670 -1.703 7.491 1.00 77.06 97 VAL A C 1
ATOM 756 O O . VAL A 1 97 ? -10.704 -2.560 6.610 1.00 77.06 97 VAL A O 1
ATOM 759 N N . GLU A 1 98 ? -11.678 -0.872 7.730 1.00 76.38 98 GLU A N 1
ATOM 760 C CA . GLU A 1 98 ? -12.933 -0.906 6.986 1.00 76.38 98 GLU A CA 1
ATOM 761 C C . GLU A 1 98 ? -12.708 -0.672 5.484 1.00 76.38 98 GLU A C 1
ATOM 763 O O . GLU A 1 98 ? -11.983 0.245 5.074 1.00 76.38 98 GLU A O 1
ATOM 768 N N . LEU A 1 99 ? -13.312 -1.533 4.661 1.00 72.62 99 LEU A N 1
ATOM 769 C CA . LEU A 1 99 ? -13.261 -1.413 3.209 1.00 72.62 99 LEU A CA 1
ATOM 770 C C . LEU A 1 99 ? -14.149 -0.249 2.752 1.00 72.62 99 LEU A C 1
ATOM 772 O O . LEU A 1 99 ? -15.216 -0.035 3.320 1.00 72.62 99 LEU A O 1
ATOM 776 N N . PRO A 1 100 ? -13.738 0.498 1.714 1.00 75.56 100 PRO A N 1
ATOM 777 C CA . PRO A 1 100 ? -14.618 1.483 1.113 1.00 75.56 100 PRO A CA 1
ATOM 778 C C . PRO A 1 100 ? -15.836 0.775 0.506 1.00 75.56 100 PRO A C 1
ATOM 780 O O . PRO A 1 100 ? -15.672 -0.250 -0.168 1.00 75.56 100 PRO A O 1
ATOM 783 N N . SER A 1 101 ? -17.015 1.346 0.762 1.00 60.69 101 SER A N 1
ATOM 784 C CA . SER A 1 101 ? -18.287 0.992 0.126 1.00 60.69 101 SER A CA 1
ATOM 785 C C . SER A 1 101 ? -18.205 1.087 -1.395 1.00 60.69 101 SER A C 1
ATOM 787 O O . SER A 1 101 ? -17.504 2.004 -1.897 1.00 60.69 101 SER A O 1
#

Solvent-accessible surface area (backbone atoms only — not comparable to full-atom values): 5824 Å² total; per-residue (Å²): 134,84,81,78,76,86,66,81,70,56,67,74,43,57,73,36,48,70,41,59,14,56,49,68,65,49,62,7,45,67,84,74,32,21,46,35,81,40,55,55,52,32,59,93,76,76,40,66,87,41,82,90,27,48,42,72,30,22,37,54,60,50,57,74,42,56,87,46,39,55,46,61,39,37,55,52,28,53,75,66,71,39,77,40,27,59,35,39,54,50,44,29,58,77,66,75,41,81,75,66,130

Radius of gyration: 13.66 Å; Cα contacts (8 Å, |Δi|>4): 133; chains: 1; bounding box: 42×25×29 Å

Secondary structure (DSSP, 8-state):
-PPP--SPPPHHHHHTTTSBPTTT-PBP-STTS-EEEEESS-GGGT----GGGEEEEEHHHHHHHTT--HHHHHHHHHHTT-THHHHHHHHHHHTTPPPP-

Nearest PDB structures (foldseek):
 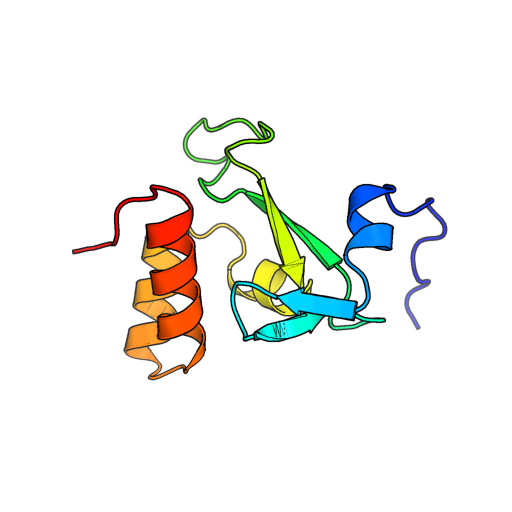 8f43-assembly1_A  TM=6.881E-01  e=7.036E-04  Geobacillus stearothermophilus
  5vgb-assembly1_A  TM=6.914E-01  e=7.036E-04  Neisseria meningitidis
  8jg9-assembly1_D  TM=7.072E-01  e=3.071E-02  Staphylococcus aureus
  8t7s-assembly1_A  TM=5.868E-01  e=1.899E-02  Streptococcus pyogenes
  8wuu-assembly1_A  TM=5.081E-01  e=2.099E-01  Streptococcus pyogenes serotype M1

Sequence (101 aa):
MRPVSTLPRRPVLVAAIGSRCPYCGEPMAHPPRHPSRDHIRPRSRGHALTPENRAVVCRTCNADKGSLSLGRWLNRLRRAADPRADHVADFMRRAGVELPS

Foldseek 3Di:
DDDDDPPPDDPVQVVQQQPAFLQQRDGAHDPPFGWDKAFLAAVVVVDDPDPLRIDTGGNVVRVQCDRPHLQVSLVVCVVVVHPSNVSSVVVCVVSVHDHDD